Protein AF-A0A5C8EMT1-F1 (afdb_monomer_lite)

pLDDT: mean 83.03, std 15.93, range [42.28, 98.38]

Structure (mmCIF, N/CA/C/O backbone):
data_AF-A0A5C8EMT1-F1
#
_entry.id   AF-A0A5C8EMT1-F1
#
loop_
_atom_site.group_PDB
_atom_site.id
_atom_site.type_symbol
_atom_site.label_atom_id
_atom_site.label_alt_id
_atom_site.label_comp_id
_atom_site.label_asym_id
_atom_site.label_entity_id
_atom_site.label_seq_id
_atom_site.pdbx_PDB_ins_code
_atom_site.Cartn_x
_atom_site.Cartn_y
_atom_site.Cartn_z
_atom_site.occupancy
_atom_site.B_iso_or_equiv
_atom_site.auth_seq_id
_atom_site.auth_comp_id
_atom_site.auth_asym_id
_atom_site.auth_atom_id
_atom_site.pdbx_PDB_model_num
ATOM 1 N N . MET A 1 1 ? 18.566 12.762 -5.382 1.00 59.53 1 MET A N 1
ATOM 2 C CA . MET A 1 1 ? 17.759 11.829 -6.190 1.00 59.53 1 MET A CA 1
ATOM 3 C C . MET A 1 1 ? 16.472 11.564 -5.424 1.00 59.53 1 MET A C 1
ATOM 5 O O . MET A 1 1 ? 16.565 11.111 -4.286 1.00 59.53 1 MET A O 1
ATOM 9 N N . SER A 1 2 ? 15.314 11.968 -5.960 1.00 76.31 2 SER A N 1
ATOM 10 C CA . SER A 1 2 ? 14.025 11.781 -5.271 1.00 76.31 2 SER A CA 1
ATOM 11 C C . SER A 1 2 ? 13.691 10.289 -5.123 1.00 76.31 2 SER A C 1
ATOM 13 O O . SER A 1 2 ? 14.209 9.468 -5.880 1.00 76.31 2 SER A O 1
ATOM 15 N N . GLU A 1 3 ? 12.846 9.926 -4.154 1.00 82.25 3 GLU A N 1
ATOM 16 C CA . GLU A 1 3 ? 12.466 8.516 -3.938 1.00 82.25 3 GLU A CA 1
ATOM 17 C C . GLU A 1 3 ? 11.775 7.903 -5.165 1.00 82.25 3 GLU A C 1
ATOM 19 O O . GLU A 1 3 ? 11.929 6.716 -5.432 1.00 82.25 3 GLU A O 1
ATOM 24 N N . LEU A 1 4 ? 11.115 8.730 -5.984 1.00 81.38 4 LEU A N 1
ATOM 25 C CA . LEU A 1 4 ? 10.558 8.305 -7.265 1.00 81.38 4 LEU A CA 1
ATOM 26 C C . LEU A 1 4 ? 11.643 7.767 -8.217 1.00 81.38 4 LEU A C 1
ATOM 28 O O . LEU A 1 4 ? 11.450 6.713 -8.814 1.00 81.38 4 LEU A O 1
ATOM 32 N N . TYR A 1 5 ? 12.797 8.440 -8.334 1.00 81.06 5 TYR A N 1
ATOM 33 C CA . TYR A 1 5 ? 13.911 7.950 -9.166 1.00 81.06 5 TYR A CA 1
ATOM 34 C C . TYR A 1 5 ? 14.445 6.625 -8.667 1.00 81.06 5 TYR A C 1
ATOM 36 O O . TYR A 1 5 ? 14.597 5.704 -9.461 1.00 81.06 5 TYR A O 1
ATOM 44 N N . LYS A 1 6 ? 14.717 6.537 -7.362 1.00 87.25 6 LYS A N 1
ATOM 45 C CA . LYS A 1 6 ? 15.284 5.323 -6.772 1.00 87.25 6 LYS A CA 1
ATOM 46 C C . LYS A 1 6 ? 14.340 4.141 -6.959 1.00 87.25 6 LYS A C 1
ATOM 48 O O . LYS A 1 6 ? 14.772 3.075 -7.387 1.00 87.25 6 LYS A O 1
ATOM 53 N N . GLY A 1 7 ? 13.045 4.358 -6.717 1.00 89.31 7 GLY A N 1
ATOM 54 C CA . GLY A 1 7 ? 12.022 3.341 -6.911 1.00 89.31 7 GLY A CA 1
ATOM 55 C C . GLY A 1 7 ? 11.961 2.856 -8.356 1.00 89.31 7 GLY A C 1
ATOM 56 O O . GLY A 1 7 ? 11.979 1.656 -8.611 1.00 89.31 7 GLY A O 1
ATOM 57 N N . VAL A 1 8 ? 11.963 3.772 -9.323 1.00 86.94 8 VAL A N 1
ATOM 58 C CA . VAL A 1 8 ? 11.886 3.400 -10.740 1.00 86.94 8 VAL A CA 1
ATOM 59 C C . VAL A 1 8 ? 13.176 2.755 -11.259 1.00 86.94 8 VAL A C 1
ATOM 61 O O . VAL A 1 8 ? 13.101 1.770 -11.992 1.00 86.94 8 VAL A O 1
ATOM 64 N N . GLU A 1 9 ? 14.348 3.227 -10.839 1.00 89.50 9 GLU A N 1
ATOM 65 C CA . GLU A 1 9 ? 15.635 2.586 -11.148 1.00 89.50 9 GLU A CA 1
ATOM 66 C C . GLU A 1 9 ? 15.676 1.146 -10.612 1.00 89.50 9 GLU A C 1
ATOM 68 O O . GLU A 1 9 ? 16.073 0.212 -11.311 1.00 89.50 9 GLU A O 1
ATOM 73 N N . LYS A 1 10 ? 15.191 0.928 -9.387 1.00 94.19 10 LYS A N 1
ATOM 74 C CA . LYS A 1 10 ? 15.064 -0.413 -8.807 1.00 94.19 10 LYS A CA 1
ATOM 75 C C . LYS A 1 10 ? 14.082 -1.294 -9.578 1.00 94.19 10 LYS A C 1
ATOM 77 O O . LYS A 1 10 ? 14.382 -2.470 -9.776 1.00 94.19 10 LYS A O 1
ATOM 82 N N . LEU A 1 11 ? 12.963 -0.753 -10.077 1.00 91.94 11 LEU A N 1
ATOM 83 C CA . LEU A 1 11 ? 12.058 -1.506 -10.960 1.00 91.94 11 LEU A CA 1
ATOM 84 C C . LEU A 1 11 ? 12.767 -1.967 -12.236 1.00 91.94 11 LEU A C 1
ATOM 86 O O . LEU A 1 11 ? 12.633 -3.131 -12.617 1.00 91.94 11 LEU A O 1
ATOM 90 N N . GLN A 1 12 ? 13.545 -1.087 -12.874 1.00 90.69 12 GLN A N 1
ATOM 91 C CA . GLN A 1 12 ? 14.331 -1.428 -14.067 1.00 90.69 12 GLN A CA 1
ATOM 92 C C . GLN A 1 12 ? 15.358 -2.531 -13.773 1.00 90.69 12 GLN A C 1
ATOM 94 O O . GLN A 1 12 ? 15.552 -3.433 -14.588 1.00 90.69 12 GLN A O 1
ATOM 99 N N . ASN A 1 13 ? 15.943 -2.511 -12.574 1.00 93.81 13 ASN A N 1
ATOM 100 C CA . ASN A 1 13 ? 16.894 -3.514 -12.093 1.00 93.81 13 ASN A CA 1
ATOM 101 C C . ASN A 1 13 ? 16.238 -4.744 -11.435 1.00 93.81 13 ASN A C 1
ATOM 103 O O . ASN A 1 13 ? 16.943 -5.598 -10.905 1.00 93.81 13 ASN A O 1
ATOM 107 N N . LYS A 1 14 ? 14.905 -4.882 -11.503 1.00 94.88 14 LYS A N 1
ATOM 108 C CA . LYS A 1 14 ? 14.130 -6.018 -10.960 1.00 94.88 14 LYS A CA 1
ATOM 109 C C . LYS A 1 14 ? 14.175 -6.166 -9.431 1.00 94.88 14 LYS A C 1
ATOM 111 O O . LYS A 1 14 ? 13.882 -7.236 -8.904 1.00 94.88 14 LYS A O 1
ATOM 116 N N . HIS A 1 15 ? 14.502 -5.101 -8.704 1.00 96.12 15 HIS A N 1
ATOM 117 C CA . HIS A 1 15 ? 14.443 -5.045 -7.240 1.00 96.12 15 HIS A CA 1
ATOM 118 C C . HIS A 1 15 ? 13.053 -4.550 -6.798 1.00 96.12 15 HIS A C 1
ATOM 120 O O . HIS A 1 15 ? 12.888 -3.414 -6.356 1.00 96.12 15 HIS A O 1
ATOM 126 N N . TYR A 1 16 ? 12.021 -5.378 -6.995 1.00 95.06 16 TYR A N 1
ATOM 127 C CA . TYR A 1 16 ? 10.617 -4.942 -6.938 1.00 95.06 16 TYR A CA 1
ATOM 128 C C . TYR A 1 16 ? 10.132 -4.500 -5.552 1.00 95.06 16 TYR A C 1
ATOM 130 O O . TYR A 1 16 ? 9.442 -3.492 -5.444 1.00 95.06 16 TYR A O 1
ATOM 138 N N . GLU A 1 17 ? 10.495 -5.214 -4.492 1.00 94.81 17 GLU A N 1
ATOM 139 C CA . GLU A 1 17 ? 10.061 -4.891 -3.122 1.00 94.81 17 GLU A CA 1
ATOM 140 C C . GLU A 1 17 ? 10.708 -3.592 -2.628 1.00 94.81 17 GLU A C 1
ATOM 142 O O . GLU A 1 17 ? 10.055 -2.692 -2.101 1.00 94.81 17 GLU A O 1
ATOM 147 N N . GLU A 1 18 ? 12.011 -3.448 -2.874 1.00 96.12 18 GLU A N 1
ATOM 148 C CA . GLU A 1 18 ? 12.743 -2.223 -2.565 1.00 96.12 18 GLU A CA 1
ATOM 149 C C . GLU A 1 18 ? 12.228 -1.038 -3.384 1.00 96.12 18 GLU A C 1
ATOM 151 O O . GLU A 1 18 ? 12.212 0.090 -2.891 1.00 96.12 18 GLU A O 1
ATOM 156 N N . ALA A 1 19 ? 11.807 -1.287 -4.627 1.00 95.00 19 ALA A N 1
ATOM 157 C CA . ALA A 1 19 ? 11.161 -0.281 -5.446 1.00 95.00 19 ALA A CA 1
ATOM 158 C C . ALA A 1 19 ? 9.810 0.144 -4.864 1.00 95.00 19 ALA A C 1
ATOM 160 O O . ALA A 1 19 ? 9.562 1.340 -4.735 1.00 95.00 19 ALA A O 1
ATOM 161 N N . ALA A 1 20 ? 8.953 -0.810 -4.485 1.00 94.56 20 ALA A N 1
ATOM 162 C CA . ALA A 1 20 ? 7.663 -0.522 -3.864 1.00 94.56 20 ALA A CA 1
ATOM 163 C C . ALA A 1 20 ? 7.827 0.321 -2.595 1.00 94.56 20 ALA A C 1
ATOM 165 O O . ALA A 1 20 ? 7.097 1.294 -2.403 1.00 94.56 20 ALA A O 1
ATOM 166 N N . LYS A 1 21 ? 8.841 0.016 -1.776 1.00 94.81 21 LYS A N 1
ATOM 167 C CA . LYS A 1 21 ? 9.181 0.809 -0.593 1.00 94.81 21 LYS A CA 1
ATOM 168 C C . LYS A 1 21 ? 9.518 2.261 -0.942 1.00 94.81 21 LYS A C 1
ATOM 170 O O . LYS A 1 21 ? 8.918 3.168 -0.369 1.00 94.81 21 LYS A O 1
ATOM 175 N N . ASP A 1 22 ? 10.439 2.490 -1.875 1.00 92.06 22 ASP A N 1
ATOM 176 C CA . ASP A 1 22 ? 10.839 3.850 -2.263 1.00 92.06 22 ASP A CA 1
ATOM 177 C C . ASP A 1 22 ? 9.661 4.624 -2.887 1.00 92.06 22 ASP A C 1
ATOM 179 O O . ASP A 1 22 ? 9.435 5.799 -2.591 1.00 92.06 22 ASP A O 1
ATOM 183 N N . LEU A 1 23 ? 8.849 3.952 -3.707 1.00 89.12 23 LEU A N 1
ATOM 184 C CA . LEU A 1 23 ? 7.643 4.530 -4.301 1.00 89.12 23 LEU A CA 1
ATOM 185 C C . LEU A 1 23 ? 6.587 4.873 -3.243 1.00 89.12 23 LEU A C 1
ATOM 187 O O . LEU A 1 23 ? 5.954 5.925 -3.320 1.00 89.12 23 LEU A O 1
ATOM 191 N N . TYR A 1 24 ? 6.423 4.044 -2.216 1.00 91.81 24 TYR A N 1
ATOM 192 C CA . TYR A 1 24 ? 5.550 4.357 -1.089 1.00 91.81 24 TYR A CA 1
ATOM 193 C C . TYR A 1 24 ? 6.075 5.550 -0.278 1.00 91.81 24 TYR A C 1
ATOM 195 O O . TYR A 1 24 ? 5.310 6.449 0.075 1.00 91.81 24 TYR A O 1
ATOM 203 N N . GLU A 1 25 ? 7.386 5.626 -0.032 1.00 90.69 25 GLU A N 1
ATOM 204 C CA . GLU A 1 25 ? 7.992 6.794 0.615 1.00 90.69 25 GLU A CA 1
ATOM 205 C C . GLU A 1 25 ? 7.772 8.083 -0.184 1.00 90.69 25 GLU A C 1
ATOM 207 O O . GLU A 1 25 ? 7.568 9.149 0.408 1.00 90.69 25 GLU A O 1
ATOM 212 N N . PHE A 1 26 ? 7.779 7.996 -1.516 1.00 85.81 26 PHE A N 1
ATOM 213 C CA . PHE A 1 26 ? 7.403 9.110 -2.377 1.00 85.81 26 PHE A CA 1
ATOM 214 C C . PHE A 1 26 ? 5.949 9.547 -2.127 1.00 85.81 26 PHE A C 1
ATOM 216 O O . PHE A 1 26 ? 5.724 10.728 -1.869 1.00 85.81 26 PHE A O 1
ATOM 223 N N . ILE A 1 27 ? 4.985 8.614 -2.094 1.00 84.62 27 ILE A N 1
ATOM 224 C CA . ILE A 1 27 ? 3.562 8.906 -1.800 1.00 84.62 27 ILE A CA 1
ATOM 225 C C . ILE A 1 27 ? 3.401 9.638 -0.456 1.00 84.62 27 ILE A C 1
ATOM 227 O O . ILE A 1 27 ? 2.611 10.580 -0.336 1.00 84.62 27 ILE A O 1
ATOM 231 N N . LEU A 1 28 ? 4.154 9.230 0.570 1.00 86.25 28 LEU A N 1
ATOM 232 C CA . LEU A 1 28 ? 4.100 9.855 1.894 1.00 86.25 28 LEU A CA 1
ATOM 233 C C . LEU A 1 28 ? 4.579 11.309 1.875 1.00 86.25 28 LEU A C 1
ATOM 235 O O . LEU A 1 28 ? 3.893 12.195 2.402 1.00 86.25 28 LEU A O 1
ATOM 239 N N . LYS A 1 29 ? 5.754 11.539 1.279 1.00 81.56 29 LYS A N 1
ATOM 240 C CA . LYS A 1 29 ? 6.447 12.836 1.268 1.00 81.56 29 LYS A CA 1
ATOM 241 C C . LYS A 1 29 ? 5.794 13.832 0.310 1.00 81.56 29 LYS A C 1
ATOM 243 O O . LYS A 1 29 ? 5.870 15.038 0.549 1.00 81.56 29 LYS A O 1
ATOM 248 N N . ASP A 1 30 ? 5.157 13.349 -0.751 1.00 67.12 30 ASP A N 1
ATOM 249 C CA . ASP A 1 30 ? 4.595 14.219 -1.770 1.00 67.12 30 ASP A CA 1
ATOM 250 C C . ASP A 1 30 ? 3.306 14.914 -1.285 1.00 67.12 30 ASP A C 1
ATOM 252 O O . ASP A 1 30 ? 2.417 14.312 -0.665 1.00 67.12 30 ASP A O 1
ATOM 256 N N . LYS A 1 31 ? 3.225 16.224 -1.551 1.00 56.38 31 LYS A N 1
ATOM 257 C CA . LYS A 1 31 ? 2.013 17.039 -1.365 1.00 56.38 31 LYS A CA 1
ATOM 258 C C . LYS A 1 31 ? 1.052 16.896 -2.552 1.00 56.38 31 LYS A C 1
ATOM 260 O O . LYS A 1 31 ? -0.067 17.387 -2.442 1.00 56.38 31 LYS A O 1
ATOM 265 N N . LEU A 1 32 ? 1.487 16.263 -3.652 1.00 53.94 32 LEU A N 1
ATOM 266 C CA . LEU A 1 32 ? 0.724 15.962 -4.873 1.00 53.94 32 LEU A CA 1
ATOM 267 C C . LEU A 1 32 ? -0.198 17.113 -5.318 1.00 53.94 32 LEU A C 1
ATOM 269 O O . LEU A 1 32 ? -1.351 16.917 -5.695 1.00 53.94 32 LEU A O 1
ATOM 273 N N . THR A 1 33 ? 0.335 18.339 -5.337 1.00 46.16 33 THR A N 1
ATOM 274 C CA . THR A 1 33 ? -0.209 19.410 -6.194 1.00 46.16 33 THR A CA 1
ATOM 275 C C . THR A 1 33 ? 0.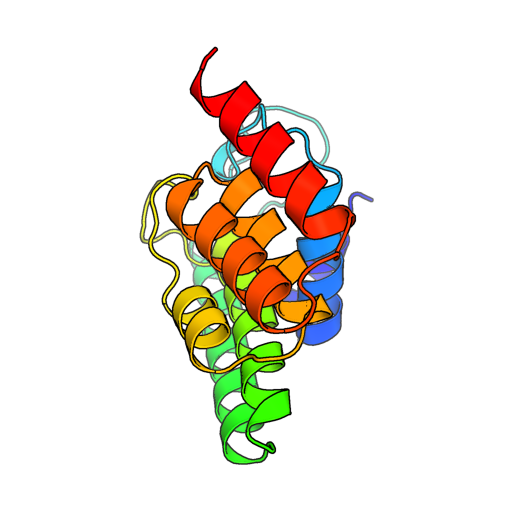130 19.167 -7.670 1.00 46.16 33 THR A C 1
ATOM 277 O O . THR A 1 33 ? -0.350 19.885 -8.546 1.00 46.16 33 THR A O 1
ATOM 280 N N . THR A 1 34 ? 0.965 18.164 -7.952 1.00 45.41 34 THR A N 1
ATOM 281 C CA . THR A 1 34 ? 1.459 17.788 -9.275 1.00 45.41 34 THR A CA 1
ATOM 282 C C . THR A 1 34 ? 0.852 16.442 -9.651 1.00 45.41 34 THR A C 1
ATOM 284 O O . THR A 1 34 ? 0.923 15.482 -8.889 1.00 45.41 34 THR A O 1
ATOM 287 N N . ASN A 1 35 ? 0.204 16.377 -10.812 1.00 55.28 35 ASN A N 1
ATOM 288 C CA . ASN A 1 35 ? -0.343 15.138 -11.348 1.00 55.28 35 ASN A CA 1
ATOM 289 C C . ASN A 1 35 ? 0.802 14.106 -11.468 1.00 55.28 35 ASN A C 1
ATOM 291 O O . ASN A 1 35 ? 1.891 14.470 -11.906 1.00 55.28 35 ASN A O 1
ATOM 295 N N . ILE A 1 36 ? 0.598 12.835 -11.105 1.00 54.75 36 ILE A N 1
ATOM 296 C CA . ILE A 1 36 ? 1.604 11.772 -11.334 1.00 54.75 36 ILE A CA 1
ATOM 297 C C . ILE A 1 36 ? 1.989 11.724 -12.820 1.00 54.75 36 ILE A C 1
ATOM 299 O O . ILE A 1 36 ? 3.151 11.512 -13.157 1.00 54.75 36 ILE A O 1
ATOM 303 N N . ASP A 1 37 ? 1.046 12.052 -13.708 1.00 54.03 37 ASP A N 1
ATOM 304 C CA . ASP A 1 37 ? 1.324 12.273 -15.123 1.00 54.03 37 ASP A CA 1
ATOM 305 C C . ASP A 1 37 ? 2.302 13.421 -15.377 1.00 54.03 37 ASP A C 1
ATOM 307 O O . ASP A 1 37 ? 3.083 13.334 -16.309 1.00 54.03 37 ASP A O 1
ATOM 311 N N . ASP A 1 38 ? 2.288 14.500 -14.601 1.00 56.03 38 ASP A N 1
ATOM 312 C CA . ASP A 1 38 ? 3.242 15.601 -14.759 1.00 56.03 38 ASP A CA 1
ATOM 313 C C . ASP A 1 38 ? 4.639 15.205 -14.255 1.00 56.03 38 ASP A C 1
ATOM 315 O O . ASP A 1 38 ? 5.628 15.591 -14.884 1.00 56.03 38 ASP A O 1
ATOM 319 N N . ALA A 1 39 ? 4.716 14.393 -13.190 1.00 55.06 39 ALA A N 1
ATOM 320 C CA . ALA A 1 39 ? 5.964 13.828 -12.666 1.00 55.06 39 ALA A CA 1
ATOM 321 C C . ALA A 1 39 ? 6.586 12.788 -13.620 1.00 55.06 39 ALA A C 1
ATOM 323 O O . ALA A 1 39 ? 7.807 12.723 -13.755 1.00 55.06 39 ALA A O 1
ATOM 324 N N . ILE A 1 40 ? 5.753 12.008 -14.319 1.00 54.53 40 ILE A N 1
ATOM 325 C CA . ILE A 1 40 ? 6.193 10.960 -15.252 1.00 54.53 40 ILE A CA 1
ATOM 326 C C . ILE A 1 40 ? 6.351 11.485 -16.694 1.00 54.53 40 ILE A C 1
ATOM 328 O O . ILE A 1 40 ? 7.323 11.153 -17.363 1.00 54.53 40 ILE A O 1
ATOM 332 N N . LYS A 1 41 ? 5.435 12.328 -17.196 1.00 53.47 41 LYS A N 1
ATOM 333 C CA . LYS A 1 41 ? 5.441 12.885 -18.574 1.00 53.47 41 LYS A CA 1
ATOM 334 C C . LYS A 1 41 ? 6.219 14.201 -18.693 1.00 53.47 41 LYS A C 1
ATOM 336 O O . LYS A 1 41 ? 6.312 14.755 -19.787 1.00 53.47 41 LYS A O 1
ATOM 341 N N . GLY A 1 42 ? 6.767 14.720 -17.593 1.00 51.59 42 GLY A N 1
ATOM 342 C CA . GLY A 1 42 ? 7.729 15.823 -17.604 1.00 51.59 42 GLY A CA 1
ATOM 343 C C . GLY A 1 42 ? 7.151 17.198 -17.953 1.00 51.59 42 GLY A C 1
ATOM 344 O O . GLY A 1 42 ? 7.835 17.991 -18.603 1.00 51.59 42 GLY A O 1
ATOM 345 N N . ARG A 1 43 ? 5.909 17.512 -17.552 1.00 51.22 43 ARG A N 1
ATOM 346 C CA . ARG A 1 43 ? 5.298 18.821 -17.872 1.00 51.22 43 ARG A CA 1
ATOM 347 C C . ARG A 1 43 ? 5.745 19.964 -16.955 1.00 51.22 43 ARG A C 1
ATOM 349 O O . ARG A 1 43 ? 5.667 21.111 -17.390 1.00 51.22 43 ARG A O 1
ATOM 356 N N . LYS A 1 44 ? 6.241 19.699 -15.738 1.00 45.84 44 LYS A N 1
ATOM 357 C CA . LYS A 1 44 ? 6.774 20.731 -14.826 1.00 45.84 44 LYS A CA 1
ATOM 358 C C . LYS A 1 44 ? 7.915 20.189 -13.943 1.00 45.84 44 LYS A C 1
ATOM 360 O O . LYS A 1 44 ? 7.671 19.421 -13.028 1.00 45.84 44 LYS A O 1
ATOM 365 N N . GLU A 1 45 ? 9.129 20.685 -14.198 1.00 46.00 45 GLU A N 1
ATOM 366 C CA . GLU A 1 45 ? 10.325 20.676 -13.321 1.00 46.00 45 GLU A CA 1
ATOM 367 C C . GLU A 1 45 ? 11.278 19.455 -13.304 1.00 46.00 45 GLU A C 1
ATOM 369 O O . GLU A 1 45 ? 11.196 18.553 -14.128 1.00 46.00 45 GLU A O 1
ATOM 374 N N . LYS A 1 46 ? 12.355 19.601 -12.515 1.00 42.28 46 LYS A N 1
ATOM 375 C CA . LYS A 1 46 ? 13.773 19.589 -12.938 1.00 42.28 46 LYS A CA 1
ATOM 376 C C . LYS A 1 46 ? 14.530 18.275 -12.700 1.00 42.28 46 LYS A C 1
ATOM 378 O O . LYS A 1 46 ? 15.686 18.185 -13.097 1.00 42.28 46 LYS A O 1
ATOM 383 N N . ASP A 1 47 ? 13.870 17.272 -12.145 1.00 48.09 47 ASP A N 1
ATOM 384 C CA . ASP A 1 47 ? 14.346 15.894 -12.114 1.00 48.09 47 ASP A CA 1
ATOM 385 C C . ASP A 1 47 ? 13.370 15.101 -12.999 1.00 48.09 47 ASP A C 1
ATOM 387 O O . ASP A 1 47 ? 12.164 15.157 -12.759 1.00 48.09 47 ASP A O 1
ATOM 391 N N . LYS A 1 48 ? 13.852 14.446 -14.073 1.00 57.25 48 LYS A N 1
ATOM 392 C CA . LYS A 1 48 ? 13.013 13.799 -15.113 1.00 57.25 48 LYS A CA 1
ATOM 393 C C . LYS A 1 48 ? 13.254 12.295 -15.226 1.00 57.25 48 LYS A C 1
ATOM 395 O O . LYS A 1 48 ? 14.379 11.872 -15.468 1.00 57.25 48 LYS A O 1
ATOM 400 N N . LEU A 1 49 ? 12.199 11.486 -15.094 1.00 55.38 49 LEU A N 1
ATOM 401 C CA . LEU A 1 49 ? 12.202 10.098 -15.563 1.00 55.38 49 LEU A CA 1
ATOM 402 C C . LEU A 1 49 ? 11.780 10.138 -17.030 1.00 55.38 49 LEU A C 1
ATOM 404 O O . LEU A 1 49 ? 10.635 10.441 -17.337 1.00 55.38 49 LEU A O 1
ATOM 408 N N . HIS A 1 50 ? 12.708 9.894 -17.950 1.00 64.19 50 HIS A N 1
ATOM 409 C CA . HIS A 1 50 ? 12.421 9.864 -19.386 1.00 64.19 50 HIS A CA 1
ATOM 410 C C . HIS A 1 50 ? 11.858 8.500 -19.814 1.00 64.19 50 HIS A C 1
ATOM 412 O O . HIS A 1 50 ? 12.384 7.887 -20.736 1.00 64.19 50 HIS A O 1
ATOM 418 N N . LEU A 1 51 ? 10.816 8.011 -19.133 1.00 70.88 51 LEU A N 1
ATOM 419 C CA . LEU A 1 51 ? 10.181 6.742 -19.486 1.00 70.88 51 LEU A CA 1
ATOM 420 C C . LEU A 1 51 ? 9.045 6.949 -20.485 1.00 70.88 51 LEU A C 1
ATOM 422 O O . LEU A 1 51 ? 8.134 7.751 -20.281 1.00 70.88 51 LEU A O 1
ATOM 426 N N . SER A 1 52 ? 9.083 6.180 -21.562 1.00 76.75 52 SER A N 1
ATOM 427 C CA . SER A 1 52 ? 7.976 6.011 -22.491 1.00 76.75 52 SER A CA 1
ATOM 428 C C . SER A 1 52 ? 6.838 5.209 -21.853 1.00 76.75 52 SER A C 1
ATOM 430 O O . SER A 1 52 ? 7.035 4.387 -20.957 1.00 76.75 52 SER A O 1
ATOM 432 N N . ASN A 1 53 ? 5.621 5.381 -22.379 1.00 74.56 53 ASN A N 1
ATOM 433 C CA . ASN A 1 53 ? 4.470 4.573 -21.962 1.00 74.56 53 ASN A CA 1
ATOM 434 C C . ASN A 1 53 ? 4.729 3.064 -22.116 1.00 74.56 53 ASN A C 1
ATOM 436 O O . ASN A 1 53 ? 4.220 2.273 -21.328 1.00 74.56 53 ASN A O 1
ATOM 440 N N . ASN A 1 54 ? 5.521 2.664 -23.115 1.00 80.62 54 ASN A N 1
ATOM 441 C CA . ASN A 1 54 ? 5.872 1.263 -23.334 1.00 80.62 54 ASN A CA 1
ATOM 442 C C . ASN A 1 54 ? 6.769 0.727 -22.216 1.00 80.62 54 ASN A C 1
ATOM 444 O O . ASN A 1 54 ? 6.503 -0.364 -21.720 1.00 80.62 54 ASN A O 1
ATOM 448 N N . GLU A 1 55 ? 7.766 1.501 -21.780 1.00 84.31 55 GLU A N 1
ATOM 449 C CA . GLU A 1 55 ? 8.628 1.121 -20.655 1.00 84.31 55 GLU A CA 1
ATOM 450 C C . GLU A 1 55 ? 7.817 0.983 -19.365 1.00 84.31 55 GLU A C 1
ATOM 452 O O . GLU A 1 55 ? 7.980 0.007 -18.643 1.00 84.31 55 GLU A O 1
ATOM 457 N N . LEU A 1 56 ? 6.874 1.891 -19.102 1.00 80.69 56 LEU A N 1
ATOM 458 C CA . LEU A 1 56 ? 5.993 1.791 -17.932 1.00 80.69 56 LEU A CA 1
ATOM 459 C C . LEU A 1 56 ? 5.109 0.539 -17.975 1.00 80.69 56 LEU A C 1
ATOM 461 O O . LEU A 1 56 ? 4.998 -0.172 -16.978 1.00 80.69 56 LEU A O 1
ATOM 465 N N . ILE A 1 57 ? 4.529 0.228 -19.139 1.00 83.00 57 ILE A N 1
ATOM 466 C CA . ILE A 1 57 ? 3.741 -0.996 -19.343 1.00 83.00 57 ILE A CA 1
ATOM 467 C C . ILE A 1 57 ? 4.607 -2.245 -19.137 1.00 83.00 57 ILE A C 1
ATOM 469 O O . ILE A 1 57 ? 4.132 -3.241 -18.590 1.00 83.00 57 ILE A O 1
ATOM 473 N N . GLU A 1 58 ? 5.858 -2.224 -19.589 1.00 89.44 58 GLU A N 1
ATOM 474 C CA . GLU A 1 58 ? 6.783 -3.342 -19.428 1.00 89.44 58 GLU A CA 1
ATOM 475 C C . GLU A 1 58 ? 7.196 -3.537 -17.966 1.00 89.44 58 GLU A C 1
ATOM 477 O O . GLU A 1 58 ? 7.129 -4.660 -17.463 1.00 89.44 58 GLU A O 1
ATOM 482 N N . LEU A 1 59 ? 7.526 -2.455 -17.255 1.00 90.44 59 LEU A N 1
ATOM 483 C CA . LEU A 1 59 ? 7.786 -2.491 -15.815 1.00 90.44 59 LEU A CA 1
ATOM 484 C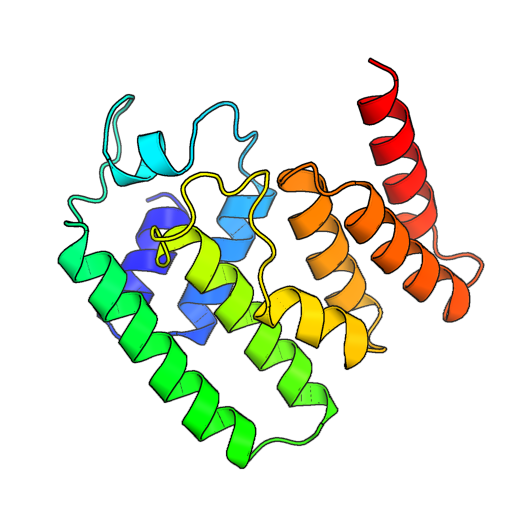 C . LEU A 1 59 ? 6.582 -3.059 -15.058 1.00 90.44 59 LEU A C 1
ATOM 486 O O . LEU A 1 59 ? 6.751 -3.979 -14.262 1.00 90.44 59 LEU A O 1
ATOM 490 N N . TYR A 1 60 ? 5.369 -2.595 -15.377 1.00 89.56 60 TYR A N 1
ATOM 491 C CA . TYR A 1 60 ? 4.137 -3.097 -14.772 1.00 89.56 60 TYR A CA 1
ATOM 492 C C . TYR A 1 60 ? 3.957 -4.607 -14.983 1.00 89.56 60 TYR A C 1
ATOM 494 O O . TYR A 1 60 ? 3.752 -5.351 -14.025 1.00 89.56 60 TYR A O 1
ATOM 502 N N . LYS A 1 61 ? 4.090 -5.086 -16.228 1.00 91.56 61 LYS A N 1
ATOM 503 C CA . LYS A 1 61 ? 3.974 -6.517 -16.564 1.00 91.56 61 LYS A CA 1
ATOM 504 C C . LYS A 1 61 ? 5.004 -7.370 -15.830 1.00 91.56 61 LYS A C 1
ATOM 506 O O . LYS A 1 61 ? 4.672 -8.449 -15.342 1.00 91.56 61 LYS A O 1
ATOM 511 N N . ASN A 1 62 ? 6.245 -6.895 -15.754 1.00 93.88 62 ASN A N 1
ATOM 512 C CA . ASN A 1 62 ? 7.317 -7.609 -15.072 1.00 93.88 62 ASN A CA 1
ATOM 513 C C . ASN A 1 62 ? 7.069 -7.681 -13.560 1.00 93.88 62 ASN A C 1
ATOM 515 O O . ASN A 1 62 ? 7.284 -8.736 -12.965 1.00 93.88 62 ASN A O 1
ATOM 519 N N . SER A 1 63 ? 6.564 -6.601 -12.954 1.00 93.12 63 SER A N 1
ATOM 520 C CA . SER A 1 63 ? 6.161 -6.597 -11.547 1.00 93.12 63 SER A CA 1
ATOM 521 C C . SER A 1 63 ? 5.018 -7.572 -11.276 1.00 93.12 63 SER A C 1
ATOM 523 O O . SER A 1 63 ? 5.138 -8.362 -10.346 1.00 93.12 63 SER A O 1
ATOM 525 N N . ILE A 1 64 ? 3.964 -7.593 -12.105 1.00 92.31 64 ILE A N 1
ATOM 526 C CA . ILE A 1 64 ? 2.871 -8.576 -11.970 1.00 92.31 64 ILE A CA 1
ATOM 527 C C . ILE A 1 64 ? 3.434 -9.994 -11.966 1.00 92.31 64 ILE A C 1
ATOM 529 O O . ILE A 1 64 ? 3.181 -10.744 -11.032 1.00 92.31 64 ILE A O 1
ATOM 533 N N . LYS A 1 65 ? 4.251 -10.338 -12.969 1.00 93.69 65 LYS A N 1
ATOM 534 C CA . LYS A 1 65 ? 4.826 -11.681 -13.084 1.00 93.69 65 LYS A CA 1
ATOM 535 C C . LYS A 1 65 ? 5.595 -12.084 -11.822 1.00 93.69 65 LYS A C 1
ATOM 537 O O . LYS A 1 65 ? 5.403 -13.182 -11.316 1.00 93.69 65 LYS A O 1
ATOM 542 N N . TYR A 1 66 ? 6.448 -11.194 -11.316 1.00 93.88 66 TYR A N 1
ATOM 543 C CA . TYR A 1 66 ? 7.216 -11.448 -10.099 1.00 93.88 66 TYR A CA 1
ATOM 544 C C . TYR A 1 66 ? 6.315 -11.695 -8.881 1.00 93.88 66 TYR A C 1
ATOM 546 O O . TYR A 1 66 ? 6.522 -12.664 -8.150 1.00 93.88 66 TYR A O 1
ATOM 554 N N . PHE A 1 67 ? 5.313 -10.838 -8.661 1.00 93.06 67 PHE A N 1
ATOM 555 C CA . PHE A 1 67 ? 4.430 -10.967 -7.504 1.00 93.06 67 PHE A CA 1
ATOM 556 C C . PHE A 1 67 ? 3.468 -12.151 -7.628 1.00 93.06 67 PHE A C 1
ATOM 558 O O . PHE A 1 67 ? 3.215 -12.793 -6.616 1.00 93.06 67 PHE A O 1
ATOM 565 N N . ASP A 1 68 ? 2.997 -12.502 -8.826 1.00 91.00 68 ASP A N 1
ATOM 566 C CA . ASP A 1 68 ? 2.183 -13.703 -9.050 1.00 91.00 68 ASP A CA 1
ATOM 567 C C . ASP A 1 68 ? 2.970 -14.980 -8.711 1.00 91.00 68 ASP A C 1
ATOM 569 O O . ASP A 1 68 ? 2.488 -15.827 -7.954 1.00 91.00 68 ASP A O 1
ATOM 573 N N . ASP A 1 69 ? 4.213 -15.093 -9.197 1.00 88.25 69 ASP A N 1
ATOM 574 C CA . ASP A 1 69 ? 5.102 -16.216 -8.873 1.00 88.25 69 ASP A CA 1
ATOM 575 C C . ASP A 1 69 ? 5.367 -16.296 -7.359 1.00 88.25 69 ASP A C 1
ATOM 577 O O . ASP A 1 69 ? 5.388 -17.383 -6.772 1.00 88.25 69 ASP A O 1
ATOM 581 N N . LYS A 1 70 ? 5.528 -15.140 -6.702 1.00 86.06 70 LYS A N 1
ATOM 582 C CA . LYS A 1 70 ? 5.742 -15.054 -5.255 1.00 86.06 70 LYS A CA 1
ATOM 583 C C . LYS A 1 70 ? 4.493 -15.471 -4.473 1.00 86.06 70 LYS A C 1
ATOM 585 O O . LYS A 1 70 ? 4.591 -16.329 -3.601 1.00 86.06 70 LYS A O 1
ATOM 590 N N . ILE A 1 71 ? 3.327 -14.907 -4.791 1.00 88.00 71 ILE A N 1
ATOM 591 C CA . ILE A 1 71 ? 2.050 -15.130 -4.089 1.00 88.00 71 ILE A CA 1
ATOM 592 C C . ILE A 1 71 ? 1.672 -16.612 -4.064 1.00 88.00 71 ILE A C 1
ATOM 594 O O . ILE A 1 71 ? 1.213 -17.096 -3.032 1.00 88.00 71 ILE A O 1
ATOM 598 N N . ASN A 1 72 ? 1.943 -17.354 -5.141 1.00 81.50 72 ASN A N 1
ATOM 599 C CA . ASN A 1 72 ? 1.697 -18.799 -5.202 1.00 81.50 72 ASN A CA 1
ATOM 600 C C . ASN A 1 72 ? 2.480 -19.616 -4.153 1.00 81.50 72 ASN A C 1
ATOM 602 O O . ASN A 1 72 ? 2.144 -20.773 -3.911 1.00 81.50 72 ASN A O 1
ATOM 606 N N . ASN A 1 73 ? 3.506 -19.030 -3.529 1.00 79.12 73 ASN A N 1
ATOM 607 C CA . ASN A 1 73 ? 4.402 -19.684 -2.576 1.00 79.12 73 ASN A CA 1
ATOM 608 C C . ASN A 1 73 ? 4.369 -19.057 -1.163 1.00 79.12 73 ASN A C 1
ATOM 610 O O . ASN A 1 73 ? 5.187 -19.425 -0.319 1.00 79.12 73 ASN A O 1
ATOM 614 N N . LEU A 1 74 ? 3.464 -18.107 -0.890 1.00 80.12 74 LEU A N 1
ATOM 615 C CA . LEU A 1 74 ? 3.401 -17.367 0.379 1.00 80.12 74 LEU A CA 1
ATOM 616 C C . LEU A 1 74 ? 2.284 -17.854 1.316 1.00 80.12 74 LEU A C 1
ATOM 618 O O . LEU A 1 74 ? 1.261 -18.384 0.886 1.00 80.12 74 LEU A O 1
ATOM 622 N N . SER A 1 75 ? 2.458 -17.609 2.620 1.00 75.00 75 SER A N 1
ATOM 623 C CA . SER A 1 75 ? 1.359 -17.673 3.591 1.00 75.00 75 SER A CA 1
ATOM 624 C C . SER A 1 75 ? 0.359 -16.534 3.352 1.00 75.00 75 SER A C 1
ATOM 626 O O . SER A 1 75 ? 0.729 -15.470 2.858 1.00 75.00 75 SER A O 1
ATOM 628 N N . VAL A 1 76 ? -0.906 -16.741 3.736 1.00 70.38 76 VAL A N 1
ATOM 629 C CA . VAL A 1 76 ? -2.015 -15.794 3.485 1.00 70.38 76 VAL A CA 1
ATOM 630 C C . VAL A 1 76 ? -1.708 -14.373 3.976 1.00 70.38 76 VAL A C 1
ATOM 632 O O . VAL A 1 76 ? -2.039 -13.412 3.285 1.00 70.38 76 VAL A O 1
ATOM 635 N N . ASP A 1 77 ? -1.023 -14.229 5.111 1.00 67.94 77 ASP A N 1
ATOM 636 C CA . ASP A 1 77 ? -0.685 -12.916 5.675 1.00 67.94 77 ASP A CA 1
ATOM 637 C C . ASP A 1 77 ? 0.331 -12.148 4.809 1.00 67.94 77 ASP A C 1
ATOM 639 O O . ASP A 1 77 ? 0.197 -10.943 4.603 1.00 67.94 77 ASP A O 1
ATOM 643 N N . LEU A 1 78 ? 1.296 -12.850 4.205 1.00 82.81 78 LEU A N 1
ATOM 644 C CA . LEU A 1 78 ? 2.305 -12.252 3.320 1.00 82.81 78 LEU A CA 1
ATOM 645 C C . LEU A 1 78 ? 1.756 -11.950 1.917 1.00 82.81 78 LEU A C 1
ATOM 647 O O . LEU A 1 78 ? 2.310 -11.123 1.189 1.00 82.81 78 LEU A O 1
ATOM 651 N N . VAL A 1 79 ? 0.650 -12.590 1.526 1.00 90.00 79 VAL A N 1
ATOM 652 C CA . VAL A 1 79 ? -0.034 -12.303 0.256 1.00 90.00 79 VAL A CA 1
ATOM 653 C C . VAL A 1 79 ? -0.593 -10.878 0.247 1.00 90.00 79 VAL A C 1
ATOM 655 O O . VAL A 1 79 ? -0.540 -10.205 -0.782 1.00 90.00 79 VAL A O 1
ATOM 658 N N . ALA A 1 80 ? -1.087 -10.384 1.386 1.00 92.31 80 ALA A N 1
ATOM 659 C CA . ALA A 1 80 ? -1.585 -9.015 1.483 1.00 92.31 80 ALA A CA 1
ATOM 660 C C . ALA A 1 80 ? -0.462 -7.979 1.308 1.00 92.31 80 ALA A C 1
ATOM 662 O O . ALA A 1 80 ? -0.666 -6.979 0.622 1.00 92.31 80 ALA A O 1
ATOM 663 N N . GLU A 1 81 ? 0.729 -8.225 1.861 1.00 93.19 81 GLU A N 1
ATOM 664 C CA . GLU A 1 81 ? 1.896 -7.355 1.655 1.00 93.19 81 GLU A CA 1
ATOM 665 C C . GLU A 1 81 ? 2.337 -7.340 0.187 1.00 93.19 81 GLU A C 1
ATOM 667 O O . GLU A 1 81 ? 2.533 -6.274 -0.391 1.00 93.19 81 GLU A O 1
ATOM 672 N N . ALA A 1 82 ? 2.395 -8.510 -0.456 1.00 94.19 82 ALA A N 1
ATOM 673 C CA . ALA A 1 82 ? 2.715 -8.611 -1.878 1.00 94.19 82 ALA A CA 1
ATOM 674 C C . ALA A 1 82 ? 1.714 -7.835 -2.758 1.00 94.19 82 ALA A C 1
ATOM 676 O O . ALA A 1 82 ? 2.110 -7.134 -3.691 1.00 94.19 82 ALA A O 1
ATOM 677 N N . TYR A 1 83 ? 0.414 -7.908 -2.444 1.00 94.75 83 TYR A N 1
ATOM 678 C CA . TYR A 1 83 ? -0.592 -7.097 -3.132 1.00 94.75 83 TYR A CA 1
ATOM 679 C C . TYR A 1 83 ? -0.452 -5.603 -2.853 1.00 94.75 83 TYR A C 1
ATOM 681 O O . TYR A 1 83 ? -0.740 -4.799 -3.740 1.00 94.75 83 TYR A O 1
ATOM 689 N N . PHE A 1 84 ? -0.007 -5.214 -1.660 1.00 95.06 84 PHE A N 1
ATOM 690 C CA . PHE A 1 84 ? 0.248 -3.814 -1.352 1.00 95.06 84 PHE A CA 1
ATOM 691 C C . PHE A 1 84 ? 1.396 -3.265 -2.197 1.00 95.06 84 PHE A C 1
ATOM 693 O O . PHE A 1 84 ? 1.226 -2.232 -2.845 1.00 95.06 84 PHE A O 1
ATOM 700 N N . ASP A 1 85 ? 2.514 -3.985 -2.267 1.00 95.38 85 ASP A N 1
ATOM 701 C CA . ASP A 1 85 ? 3.670 -3.584 -3.068 1.00 95.38 85 ASP A CA 1
ATOM 702 C C . ASP A 1 85 ? 3.315 -3.465 -4.556 1.00 95.38 85 ASP A C 1
ATOM 704 O O . ASP A 1 85 ? 3.612 -2.453 -5.200 1.00 95.38 85 ASP A O 1
ATOM 708 N N . LEU A 1 86 ? 2.600 -4.456 -5.098 1.00 93.56 86 LEU A N 1
ATOM 709 C CA . LEU A 1 86 ? 2.118 -4.418 -6.478 1.00 93.56 86 LEU A CA 1
ATOM 710 C C . LEU A 1 86 ? 1.123 -3.269 -6.706 1.00 93.56 86 LEU A C 1
ATOM 712 O O . LEU A 1 86 ? 1.186 -2.584 -7.730 1.00 93.56 86 LEU A O 1
ATOM 716 N N . GLY A 1 87 ? 0.238 -3.019 -5.740 1.00 92.25 87 GLY A N 1
ATOM 717 C CA . GLY A 1 87 ? -0.683 -1.888 -5.742 1.00 92.25 87 GLY A CA 1
ATOM 718 C C . GLY A 1 87 ? 0.062 -0.558 -5.834 1.00 92.25 87 GLY A C 1
ATOM 719 O O . GLY A 1 87 ? -0.219 0.233 -6.735 1.00 92.25 87 GLY A O 1
ATOM 720 N N . VAL A 1 88 ? 1.077 -0.345 -4.996 1.00 91.50 88 VAL A N 1
ATOM 721 C CA . VAL A 1 88 ? 1.927 0.853 -5.036 1.00 91.50 88 VAL A CA 1
ATOM 722 C C . VAL A 1 88 ? 2.636 0.990 -6.382 1.00 91.50 88 VAL A C 1
ATOM 724 O O . VAL A 1 88 ? 2.553 2.046 -7.002 1.00 91.50 88 VAL A O 1
ATOM 727 N N . ILE A 1 89 ? 3.279 -0.064 -6.889 1.00 91.19 89 ILE A N 1
ATOM 728 C CA . ILE A 1 89 ? 3.975 -0.020 -8.187 1.00 91.19 89 ILE A CA 1
ATOM 729 C C . ILE A 1 89 ? 3.009 0.312 -9.328 1.00 91.19 89 ILE A C 1
ATOM 731 O O . ILE A 1 89 ? 3.329 1.102 -10.223 1.00 91.19 89 ILE A O 1
ATOM 735 N N . SER A 1 90 ? 1.811 -0.273 -9.305 1.00 87.88 90 SER A N 1
ATOM 736 C CA . SER A 1 90 ? 0.816 -0.066 -10.355 1.00 87.88 90 SER A CA 1
ATOM 737 C C . SER A 1 90 ? 0.340 1.385 -10.442 1.00 87.88 90 SER A C 1
ATOM 739 O O . SER A 1 90 ? 0.070 1.848 -11.543 1.00 87.88 90 SER A O 1
ATOM 741 N N . ILE A 1 91 ? 0.340 2.148 -9.342 1.00 83.75 91 ILE A N 1
ATOM 742 C CA . ILE A 1 91 ? 0.001 3.583 -9.363 1.00 83.75 91 ILE A CA 1
ATOM 743 C C . ILE A 1 91 ? 0.921 4.367 -10.312 1.00 83.75 91 ILE A C 1
ATOM 745 O O . ILE A 1 91 ? 0.473 5.295 -10.984 1.00 83.75 91 ILE A O 1
ATOM 749 N N . PHE A 1 92 ? 2.198 3.989 -10.394 1.00 81.75 92 PHE A N 1
ATOM 750 C CA . PHE A 1 92 ? 3.190 4.682 -11.223 1.00 81.75 92 PHE A CA 1
ATOM 751 C C . PHE A 1 92 ? 3.326 4.086 -12.626 1.00 81.75 92 PHE A C 1
ATOM 753 O O . PHE A 1 92 ? 3.749 4.773 -13.553 1.00 81.75 92 PHE A O 1
ATOM 760 N N . THR A 1 93 ? 2.990 2.809 -12.798 1.00 81.12 93 THR A N 1
ATOM 761 C CA . THR A 1 93 ? 3.310 2.054 -14.021 1.00 81.12 93 THR A CA 1
ATOM 762 C C . THR A 1 93 ? 2.075 1.687 -14.852 1.00 81.12 93 THR A C 1
ATOM 764 O O . THR A 1 93 ? 2.167 1.574 -16.075 1.00 81.12 93 THR A O 1
ATOM 767 N N . ASN A 1 94 ? 0.894 1.579 -14.234 1.00 75.94 94 ASN A N 1
ATOM 768 C CA . ASN A 1 94 ? -0.361 1.247 -14.905 1.00 75.94 94 ASN A CA 1
ATOM 769 C C . ASN A 1 94 ? -1.126 2.511 -15.339 1.00 75.94 94 ASN A C 1
ATOM 771 O O . ASN A 1 94 ? -2.077 2.945 -14.697 1.00 75.94 94 ASN A O 1
ATOM 775 N N . GLN A 1 95 ? -0.731 3.092 -16.476 1.00 65.25 95 GLN A N 1
ATOM 776 C CA . GLN A 1 95 ? -1.358 4.309 -17.019 1.00 65.25 95 GLN A CA 1
ATOM 777 C C . GLN A 1 95 ? -2.660 4.077 -17.814 1.00 65.25 95 GLN A C 1
ATOM 779 O O . GLN A 1 95 ? -3.157 5.004 -18.454 1.00 65.25 95 GLN A O 1
ATOM 784 N N . ARG A 1 96 ? -3.225 2.857 -17.834 1.00 57.44 96 ARG A N 1
ATOM 785 C CA . ARG A 1 96 ? -4.453 2.574 -18.610 1.00 57.44 96 ARG A CA 1
ATOM 786 C C . ARG A 1 96 ? -5.717 3.202 -18.016 1.00 57.44 96 ARG A C 1
ATOM 788 O O . ARG A 1 96 ? -6.677 3.405 -18.755 1.00 57.44 96 ARG A O 1
ATOM 795 N N . GLU A 1 97 ? -5.709 3.565 -16.738 1.00 51.97 97 GLU A N 1
ATOM 796 C CA . GLU A 1 97 ? -6.835 4.207 -16.055 1.00 51.97 97 GLU A CA 1
ATOM 797 C C . GLU A 1 97 ? -6.429 5.639 -15.681 1.00 51.97 97 GLU A C 1
ATOM 799 O O . GLU A 1 97 ? -5.751 5.884 -14.688 1.00 51.97 97 GLU A O 1
ATOM 804 N N . TYR A 1 98 ? -6.785 6.583 -16.555 1.00 47.09 98 TYR A N 1
ATOM 805 C CA . TYR A 1 98 ? -6.231 7.940 -16.695 1.00 47.09 98 TYR A CA 1
ATOM 806 C C . TYR A 1 98 ? -6.453 8.925 -15.523 1.00 47.09 98 TYR A C 1
ATOM 808 O O . TYR A 1 98 ? -6.367 10.139 -15.722 1.00 47.09 98 TYR A O 1
ATOM 816 N N . ASN A 1 99 ? -6.713 8.466 -14.295 1.00 49.34 99 ASN A N 1
ATOM 817 C CA . ASN A 1 99 ? -6.646 9.348 -13.132 1.00 49.34 99 ASN A CA 1
ATOM 818 C C . ASN A 1 99 ? -6.377 8.596 -11.810 1.00 49.34 99 ASN A C 1
ATOM 820 O O . ASN A 1 99 ? -7.309 8.016 -11.254 1.00 49.34 99 ASN A O 1
ATOM 824 N N . PRO A 1 100 ? -5.168 8.678 -11.224 1.00 50.91 100 PRO A N 1
ATOM 825 C CA . PRO A 1 100 ? -4.855 8.028 -9.948 1.00 50.91 100 PRO A CA 1
ATOM 826 C C . PRO A 1 100 ? -5.729 8.496 -8.765 1.00 50.91 100 PRO A C 1
ATOM 828 O O . PRO A 1 100 ? -5.787 7.792 -7.763 1.00 50.91 100 PRO A O 1
ATOM 831 N N . ARG A 1 101 ? -6.464 9.622 -8.875 1.00 49.81 101 ARG A N 1
ATOM 832 C CA . ARG A 1 101 ? -7.508 10.011 -7.898 1.00 49.81 101 ARG A CA 1
ATOM 833 C C . ARG A 1 101 ? -8.766 9.135 -7.936 1.00 49.81 101 ARG A C 1
ATOM 835 O O . ARG A 1 101 ? -9.473 9.055 -6.941 1.00 49.81 101 ARG A O 1
ATOM 842 N N . TYR A 1 102 ? -9.082 8.505 -9.066 1.00 50.09 102 TYR A N 1
ATOM 843 C CA . TYR A 1 102 ? -10.375 7.829 -9.278 1.00 50.09 102 TYR A CA 1
ATOM 844 C C . TYR A 1 102 ? -10.248 6.354 -9.647 1.00 50.09 102 TYR A C 1
ATOM 846 O O . TYR A 1 102 ? -11.255 5.661 -9.785 1.00 50.09 102 TYR A O 1
ATOM 854 N N . THR A 1 103 ? -9.023 5.866 -9.809 1.00 55.81 103 THR A N 1
ATOM 855 C CA . THR A 1 103 ? -8.796 4.492 -10.220 1.00 55.81 103 THR A CA 1
ATOM 856 C C . THR A 1 103 ? -8.963 3.527 -9.045 1.00 55.81 103 THR A C 1
ATOM 858 O O . THR A 1 103 ? -8.255 3.603 -8.036 1.00 55.81 103 THR A O 1
ATOM 861 N N . ASN A 1 104 ? -9.900 2.588 -9.193 1.00 70.06 104 ASN A N 1
ATOM 862 C CA . ASN A 1 104 ? -10.001 1.419 -8.329 1.00 70.06 104 ASN A CA 1
ATOM 863 C C . ASN A 1 104 ? -8.783 0.527 -8.566 1.00 70.06 104 ASN A C 1
ATOM 865 O O . ASN A 1 104 ? -8.656 -0.101 -9.611 1.00 70.06 104 ASN A O 1
ATOM 869 N N . ASN A 1 105 ? -7.884 0.472 -7.589 1.00 85.19 105 ASN A N 1
ATOM 870 C CA . ASN A 1 105 ? -6.741 -0.418 -7.652 1.00 85.19 105 ASN A CA 1
ATOM 871 C C . ASN A 1 105 ? -7.132 -1.785 -7.085 1.00 85.19 105 ASN A C 1
ATOM 873 O O . ASN A 1 105 ? -7.241 -1.948 -5.868 1.00 85.19 105 ASN A O 1
ATOM 877 N N . GLU A 1 106 ? -7.328 -2.768 -7.965 1.00 88.56 106 GLU A N 1
ATOM 878 C CA . GLU A 1 106 ? -7.757 -4.111 -7.562 1.00 88.56 106 GLU A CA 1
ATOM 879 C C . GLU A 1 106 ? -6.809 -4.772 -6.549 1.00 88.56 106 GLU A C 1
ATOM 881 O O . GLU A 1 106 ? -7.258 -5.549 -5.705 1.00 88.56 106 GLU A O 1
ATOM 886 N N . TYR A 1 107 ? -5.509 -4.459 -6.597 1.00 92.62 107 TYR A N 1
ATOM 887 C CA . TYR A 1 107 ? -4.528 -5.026 -5.678 1.00 92.62 107 TYR A CA 1
ATOM 888 C C . TYR A 1 107 ? -4.697 -4.425 -4.288 1.00 92.62 107 TYR A C 1
ATOM 890 O O . TYR A 1 107 ? -4.795 -5.170 -3.320 1.00 92.62 107 TYR A O 1
ATOM 898 N N . LEU A 1 108 ? -4.857 -3.103 -4.187 1.00 93.12 108 LEU A N 1
ATOM 899 C CA . LEU A 1 108 ? -5.156 -2.431 -2.918 1.00 93.12 108 LEU A CA 1
ATOM 900 C C . LEU A 1 108 ? -6.512 -2.875 -2.333 1.00 93.12 108 LEU A C 1
ATOM 902 O O . LEU A 1 108 ? -6.639 -3.044 -1.118 1.00 93.12 108 LEU A O 1
ATOM 906 N N . ASP A 1 109 ? -7.512 -3.148 -3.177 1.00 92.44 109 ASP A N 1
ATOM 907 C CA . ASP A 1 109 ? -8.789 -3.726 -2.737 1.00 92.44 109 ASP A CA 1
ATOM 908 C C . ASP A 1 109 ? -8.608 -5.162 -2.196 1.00 92.44 109 ASP A C 1
ATOM 910 O O . ASP A 1 109 ? -9.285 -5.557 -1.240 1.00 92.44 109 ASP A O 1
ATOM 914 N N . LYS A 1 110 ? -7.683 -5.956 -2.760 1.00 93.25 110 LYS A N 1
ATOM 915 C CA . LYS A 1 110 ? -7.304 -7.270 -2.206 1.00 93.25 110 LYS A CA 1
ATOM 916 C C . LYS A 1 110 ? -6.604 -7.129 -0.854 1.00 93.25 110 LYS A C 1
ATOM 918 O O . LYS A 1 110 ? -6.942 -7.893 0.050 1.00 93.25 110 LYS A O 1
ATOM 923 N N . VAL A 1 111 ? -5.720 -6.139 -0.673 1.00 94.44 111 VAL A N 1
ATOM 924 C CA . VAL A 1 111 ? -5.086 -5.861 0.633 1.00 94.44 111 VAL A CA 1
ATOM 925 C C . VAL A 1 111 ? -6.148 -5.643 1.708 1.00 94.44 111 VAL A C 1
ATOM 927 O O . VAL A 1 111 ? -6.102 -6.288 2.751 1.00 94.44 111 VAL A O 1
ATOM 930 N N . PHE A 1 112 ? -7.146 -4.794 1.439 1.00 94.69 112 PHE A N 1
ATOM 931 C CA . PHE A 1 112 ? -8.217 -4.500 2.398 1.00 94.69 112 PHE A CA 1
ATOM 932 C C . PHE A 1 112 ? -9.000 -5.754 2.826 1.00 94.69 112 PHE A C 1
ATOM 934 O O . PHE A 1 112 ? -9.332 -5.929 4.004 1.00 94.69 112 PHE A O 1
ATOM 941 N N . LYS A 1 113 ? -9.297 -6.636 1.864 1.00 93.25 113 LYS A N 1
ATOM 942 C CA . LYS A 1 113 ? -10.052 -7.875 2.103 1.00 93.25 113 LYS A CA 1
ATOM 943 C C . LYS A 1 113 ? -9.255 -8.895 2.911 1.00 93.25 113 LYS A C 1
ATOM 945 O O . LYS A 1 113 ? -9.835 -9.556 3.767 1.00 93.25 113 LYS A O 1
ATOM 950 N N . LEU A 1 114 ? -7.961 -9.027 2.629 1.00 91.56 114 LEU A N 1
ATOM 951 C CA . LEU A 1 114 ? -7.116 -10.083 3.187 1.00 91.56 114 LEU A CA 1
ATOM 952 C C . LEU A 1 114 ? -6.450 -9.688 4.509 1.00 91.56 114 LEU A C 1
ATOM 954 O O . LEU A 1 114 ? -6.312 -10.529 5.390 1.00 91.56 114 LEU A O 1
ATOM 958 N N . SER A 1 115 ? -6.042 -8.426 4.659 1.00 90.25 115 SER A N 1
ATOM 959 C CA . SER A 1 115 ? -5.211 -8.004 5.788 1.00 90.25 115 SER A CA 1
ATOM 960 C C . SER A 1 115 ? -6.013 -7.758 7.064 1.00 90.25 115 SER A C 1
ATOM 962 O O . SER A 1 115 ? -7.001 -7.020 7.045 1.00 90.25 115 SER A O 1
ATOM 964 N N . ASN A 1 116 ? -5.530 -8.299 8.183 1.00 91.19 116 ASN A N 1
ATOM 965 C CA . ASN A 1 116 ? -5.878 -7.864 9.542 1.00 91.19 116 ASN A CA 1
ATOM 966 C C . ASN A 1 116 ? -4.676 -7.233 10.270 1.00 91.19 116 ASN A C 1
ATOM 968 O O . ASN A 1 116 ? -4.752 -6.977 11.467 1.00 91.19 116 ASN A O 1
ATOM 972 N N . ASP A 1 117 ? -3.568 -6.986 9.567 1.00 94.00 117 ASP A N 1
ATOM 973 C CA . ASP A 1 117 ? -2.429 -6.266 10.129 1.00 94.00 117 ASP A CA 1
ATOM 974 C C . ASP A 1 117 ? -2.741 -4.765 10.168 1.00 94.00 117 ASP A C 1
ATOM 976 O O . ASP A 1 117 ? -2.933 -4.122 9.130 1.00 94.00 117 ASP A O 1
ATOM 980 N N . ILE A 1 118 ? -2.774 -4.208 11.379 1.00 95.75 118 ILE A N 1
ATOM 981 C CA . ILE A 1 118 ? -3.042 -2.790 11.626 1.00 95.75 118 ILE A CA 1
ATOM 982 C C . ILE A 1 118 ? -2.029 -1.879 10.924 1.00 95.75 118 ILE A C 1
ATOM 984 O O . ILE A 1 118 ? -2.403 -0.806 10.452 1.00 95.75 118 ILE A O 1
ATOM 988 N N . VAL A 1 119 ? -0.768 -2.310 10.791 1.00 95.88 119 VAL A N 1
ATOM 989 C CA . VAL A 1 119 ? 0.283 -1.517 10.145 1.00 95.88 119 VAL A CA 1
ATOM 990 C C . VAL A 1 119 ? 0.015 -1.446 8.647 1.00 95.88 119 VAL A C 1
ATOM 992 O O . VAL A 1 119 ? 0.007 -0.358 8.065 1.00 95.88 119 VAL A O 1
ATOM 995 N N . LEU A 1 120 ? -0.252 -2.588 8.012 1.00 96.00 120 LEU A N 1
ATOM 996 C CA . LEU A 1 120 ? -0.583 -2.646 6.592 1.00 96.00 120 LEU A CA 1
ATOM 997 C C . LEU A 1 120 ? -1.900 -1.925 6.262 1.00 96.00 120 LEU A C 1
ATOM 999 O O . LEU A 1 120 ? -1.965 -1.197 5.270 1.00 96.00 120 LEU A O 1
ATOM 1003 N N . LEU A 1 121 ? -2.928 -2.063 7.106 1.00 97.00 121 LEU A N 1
ATOM 1004 C CA . LEU A 1 121 ? -4.185 -1.318 6.973 1.00 97.00 121 LEU A CA 1
ATOM 1005 C C . LEU A 1 121 ? -3.961 0.196 7.087 1.00 97.00 121 LEU A C 1
ATOM 1007 O O . LEU A 1 121 ? -4.565 0.957 6.332 1.00 97.00 121 LEU A O 1
ATOM 1011 N N . GLY A 1 122 ?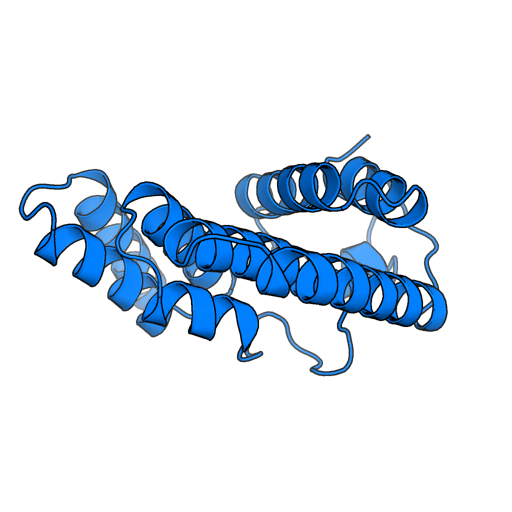 -3.061 0.636 7.969 1.00 96.94 122 GLY A N 1
ATOM 1012 C CA . GLY A 1 122 ? -2.706 2.046 8.121 1.00 96.94 122 GLY A CA 1
ATOM 1013 C C . GLY A 1 122 ? -2.041 2.594 6.862 1.00 96.94 122 GLY A C 1
ATOM 1014 O O . GLY A 1 122 ? -2.474 3.614 6.323 1.00 96.94 122 GLY A O 1
ATOM 1015 N N . LYS A 1 123 ? -1.054 1.865 6.319 1.00 96.06 123 LYS A N 1
ATOM 1016 C CA . LYS A 1 123 ? -0.408 2.214 5.042 1.00 96.06 123 LYS A CA 1
ATOM 1017 C C . LYS A 1 123 ? -1.427 2.316 3.906 1.00 96.06 123 LYS A C 1
ATOM 1019 O O . LYS A 1 123 ? -1.423 3.293 3.160 1.00 96.06 123 LYS A O 1
ATOM 1024 N N . LEU A 1 124 ? -2.329 1.340 3.799 1.00 95.69 124 LEU A N 1
ATOM 1025 C CA . LEU A 1 124 ? -3.398 1.326 2.802 1.00 95.69 124 LEU A CA 1
ATOM 1026 C C . LEU A 1 124 ? -4.345 2.528 2.946 1.00 95.69 124 LEU A C 1
ATOM 1028 O O . LEU A 1 124 ? -4.651 3.192 1.955 1.00 95.69 124 LEU A O 1
ATOM 1032 N N . GLY A 1 125 ? -4.757 2.848 4.176 1.00 95.19 125 GLY A N 1
ATOM 1033 C CA . GLY A 1 125 ? -5.592 4.010 4.476 1.00 95.19 125 GLY A CA 1
ATOM 1034 C C . GLY A 1 125 ? -4.926 5.328 4.078 1.00 95.19 125 GLY A C 1
ATOM 1035 O O . GLY A 1 125 ? -5.567 6.187 3.471 1.00 95.19 125 GLY A O 1
ATOM 1036 N N . VAL A 1 126 ? -3.622 5.467 4.337 1.00 92.19 126 VAL A N 1
ATOM 1037 C CA . VAL A 1 126 ? -2.836 6.634 3.912 1.00 92.19 126 VAL A CA 1
ATOM 1038 C C . VAL A 1 126 ? -2.786 6.747 2.390 1.00 92.19 126 VAL A C 1
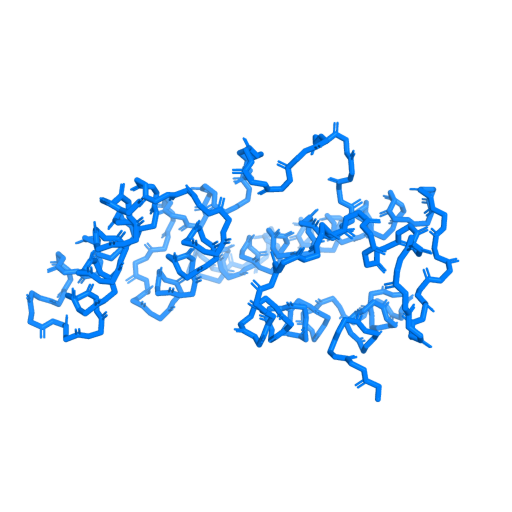ATOM 1040 O O . VAL A 1 126 ? -3.025 7.836 1.866 1.00 92.19 126 VAL A O 1
ATOM 1043 N N . VAL A 1 127 ? -2.533 5.644 1.674 1.00 91.12 127 VAL A N 1
ATOM 1044 C CA . VAL A 1 127 ? -2.556 5.630 0.202 1.00 91.12 127 VAL A CA 1
ATOM 1045 C C . VAL A 1 127 ? -3.921 6.103 -0.302 1.00 91.12 127 VAL A C 1
ATOM 1047 O O . VAL A 1 127 ? -3.985 7.077 -1.048 1.00 91.12 127 VAL A O 1
ATOM 1050 N N . TYR A 1 128 ? -5.024 5.507 0.156 1.00 91.06 128 TYR A N 1
ATOM 1051 C CA . TYR A 1 128 ? -6.362 5.938 -0.263 1.00 91.06 128 TYR A CA 1
ATOM 1052 C C . TYR A 1 128 ? -6.653 7.407 0.062 1.00 91.06 128 TYR A C 1
ATOM 1054 O O . TYR A 1 128 ? -7.205 8.116 -0.778 1.00 91.06 128 TYR A O 1
ATOM 1062 N N . GLY A 1 129 ? -6.247 7.891 1.238 1.00 87.94 129 GLY A N 1
ATOM 1063 C CA . GLY A 1 129 ? -6.441 9.285 1.638 1.00 87.94 129 GLY A CA 1
ATOM 1064 C C . GLY A 1 129 ? -5.669 10.270 0.757 1.00 87.94 129 GLY A C 1
ATOM 1065 O O . GLY A 1 129 ? -6.214 11.306 0.377 1.00 87.94 129 GLY A O 1
ATOM 1066 N N . LYS A 1 130 ? -4.430 9.929 0.376 1.00 84.25 130 LYS A N 1
ATOM 1067 C CA . LYS A 1 130 ? -3.600 10.718 -0.553 1.00 84.25 130 LYS A CA 1
ATOM 1068 C C . LYS A 1 130 ? -4.228 10.838 -1.940 1.00 84.25 130 LYS A C 1
ATOM 1070 O O . LYS A 1 130 ? -4.089 11.878 -2.578 1.00 84.25 130 LYS A O 1
ATOM 1075 N N . TYR A 1 131 ? -4.944 9.805 -2.373 1.00 81.81 131 TYR A N 1
ATOM 1076 C CA . TYR A 1 131 ? -5.664 9.782 -3.647 1.00 81.81 131 TYR A CA 1
ATOM 1077 C C . TYR A 1 131 ? -7.138 10.178 -3.525 1.00 81.81 131 TYR A C 1
ATOM 1079 O O . TYR A 1 131 ? -7.912 9.916 -4.436 1.00 81.81 131 TYR A O 1
ATOM 1087 N N . GLU A 1 132 ? -7.529 10.821 -2.421 1.00 84.75 132 GLU A N 1
ATOM 1088 C CA . GLU A 1 132 ? -8.892 11.311 -2.165 1.00 84.75 132 GLU A CA 1
ATOM 1089 C C . GLU A 1 132 ? -9.989 10.233 -2.201 1.00 84.75 132 GLU A C 1
ATOM 1091 O O . GLU A 1 132 ? -11.182 10.540 -2.216 1.00 84.75 132 GLU A O 1
ATOM 1096 N N . GLN A 1 133 ? -9.609 8.956 -2.109 1.00 87.50 133 GLN A N 1
ATOM 1097 C CA . GLN A 1 133 ? -10.521 7.831 -1.903 1.00 87.50 133 GLN A CA 1
ATOM 1098 C C . GLN A 1 133 ? -10.914 7.764 -0.422 1.00 87.50 133 GLN A C 1
ATOM 1100 O O . GLN A 1 133 ? -10.680 6.773 0.270 1.00 87.50 133 GLN A O 1
ATOM 1105 N N . TYR A 1 134 ? -11.481 8.858 0.089 1.00 90.88 134 TYR A N 1
ATOM 1106 C CA . TYR A 1 134 ? -11.689 9.076 1.519 1.00 90.88 134 TYR A CA 1
ATOM 1107 C C . TYR A 1 134 ? -12.569 8.017 2.175 1.00 90.88 134 TYR A C 1
ATOM 1109 O O . TYR A 1 134 ? -12.289 7.630 3.304 1.00 90.88 134 TYR A O 1
ATOM 1117 N N . ASP A 1 135 ? -13.591 7.519 1.477 1.00 93.69 135 ASP A N 1
ATOM 1118 C CA . ASP A 1 135 ? -14.456 6.465 2.016 1.00 93.69 135 ASP A CA 1
ATOM 1119 C C . ASP A 1 135 ? -13.677 5.152 2.215 1.00 93.69 135 ASP A C 1
ATOM 1121 O O . ASP A 1 135 ? -13.789 4.519 3.263 1.00 93.69 135 ASP A O 1
ATOM 1125 N N . LYS A 1 136 ? -12.800 4.780 1.270 1.00 93.88 136 LYS A N 1
ATOM 1126 C CA . LYS A 1 136 ? -11.924 3.605 1.424 1.00 93.88 136 LYS A CA 1
ATOM 1127 C C . LYS A 1 136 ? -10.864 3.815 2.504 1.00 93.88 136 LYS A C 1
ATOM 1129 O O . LYS A 1 136 ? -10.570 2.893 3.262 1.00 93.88 136 LYS A O 1
ATOM 1134 N N . ALA A 1 137 ? -10.308 5.024 2.591 1.00 94.75 137 ALA A N 1
ATOM 1135 C CA . ALA A 1 137 ? -9.347 5.384 3.627 1.00 94.75 137 ALA A CA 1
ATOM 1136 C C . ALA A 1 137 ? -9.963 5.253 5.027 1.00 94.75 137 ALA A C 1
ATOM 1138 O O . ALA A 1 137 ? -9.391 4.586 5.886 1.00 94.75 137 ALA A O 1
ATOM 1139 N N . ILE A 1 138 ? -11.159 5.819 5.229 1.00 97.06 138 ILE A N 1
ATOM 1140 C CA . ILE A 1 138 ? -11.915 5.691 6.479 1.00 97.06 138 ILE A CA 1
ATOM 1141 C C . ILE A 1 138 ? -12.192 4.218 6.781 1.00 97.06 138 ILE A C 1
ATOM 1143 O O . ILE A 1 138 ? -11.899 3.790 7.890 1.00 97.06 138 ILE A O 1
ATOM 1147 N N . GLY A 1 139 ? -12.632 3.420 5.802 1.00 97.50 139 GLY A N 1
ATOM 1148 C CA . GLY A 1 139 ? -12.865 1.986 6.005 1.00 97.50 139 GLY A CA 1
ATOM 1149 C C . GLY A 1 139 ? -11.629 1.219 6.500 1.00 97.50 139 GLY A C 1
ATOM 1150 O O . GLY A 1 139 ? -11.751 0.321 7.334 1.00 97.50 139 GLY A O 1
ATOM 1151 N N . CYS A 1 140 ? -10.422 1.589 6.052 1.00 98.00 140 CYS A N 1
ATOM 1152 C CA . CYS A 1 140 ? -9.173 1.007 6.563 1.00 98.00 140 CYS A CA 1
ATOM 1153 C C . CYS A 1 140 ? -8.953 1.346 8.044 1.00 98.00 140 CYS A C 1
ATOM 1155 O O . CYS A 1 140 ? -8.656 0.458 8.844 1.00 98.00 140 CYS A O 1
ATOM 1157 N N . PHE A 1 141 ? -9.137 2.613 8.420 1.00 98.38 141 PHE A N 1
ATOM 1158 C CA . PHE A 1 141 ? -8.981 3.065 9.804 1.00 98.38 141 PHE A CA 1
ATOM 1159 C C . PHE A 1 141 ? -10.090 2.544 10.725 1.00 98.38 141 PHE A C 1
ATOM 1161 O O . PHE A 1 141 ? -9.820 2.202 11.870 1.00 98.38 141 PHE A O 1
ATOM 1168 N N . GLU A 1 142 ? -11.317 2.392 10.231 1.00 98.31 142 GLU A N 1
ATOM 1169 C CA . GLU A 1 142 ? -12.403 1.737 10.964 1.00 98.31 142 GLU A CA 1
ATOM 1170 C C . GLU A 1 142 ? -12.084 0.266 11.238 1.00 98.31 142 GLU A C 1
ATOM 1172 O O . GLU A 1 142 ? -12.317 -0.208 12.348 1.00 98.31 142 GLU A O 1
ATOM 1177 N N . LYS A 1 143 ? -11.491 -0.451 10.274 1.00 97.94 143 LYS A N 1
ATOM 1178 C CA . LYS A 1 143 ? -11.030 -1.828 10.494 1.00 97.94 143 LYS A CA 1
ATOM 1179 C C . LYS A 1 143 ? -9.920 -1.894 11.550 1.00 97.94 143 LYS A C 1
ATOM 1181 O O . LYS A 1 143 ? -9.946 -2.794 12.383 1.00 97.94 143 LYS A O 1
ATOM 1186 N N . ILE A 1 144 ? -9.004 -0.919 11.584 1.00 98.38 144 ILE A N 1
ATOM 1187 C CA . ILE A 1 144 ? -8.025 -0.790 12.681 1.00 98.38 144 ILE A CA 1
ATOM 1188 C C . ILE A 1 144 ? -8.743 -0.601 14.019 1.00 98.38 144 ILE A C 1
ATOM 1190 O O . ILE A 1 144 ? -8.421 -1.302 14.968 1.00 98.38 144 ILE A O 1
ATOM 1194 N N . LEU A 1 145 ? -9.748 0.276 14.098 1.00 98.25 145 LEU A N 1
ATOM 1195 C CA . LEU A 1 145 ? -10.507 0.512 15.333 1.00 98.25 145 LEU A CA 1
ATOM 1196 C C . LEU A 1 145 ? -11.351 -0.694 15.775 1.00 98.25 145 LEU A C 1
ATOM 1198 O O . LEU A 1 145 ? -11.638 -0.841 16.957 1.00 98.25 145 LEU A O 1
ATOM 1202 N N . GLN A 1 146 ? -11.733 -1.590 14.865 1.00 97.88 146 GLN A N 1
ATOM 1203 C CA . GLN A 1 146 ? -12.367 -2.859 15.245 1.00 97.88 146 GLN A CA 1
ATOM 1204 C C . GLN A 1 146 ? -11.389 -3.807 15.956 1.00 97.88 146 GLN A C 1
ATOM 1206 O O . GLN A 1 146 ? -11.808 -4.569 16.825 1.00 97.88 146 GLN A O 1
ATOM 1211 N N . ILE A 1 147 ? -10.101 -3.758 15.600 1.00 96.88 147 ILE A N 1
ATOM 1212 C CA . ILE A 1 147 ? -9.035 -4.573 16.204 1.00 96.88 147 ILE A CA 1
ATOM 1213 C C . ILE A 1 147 ? -8.510 -3.897 17.481 1.00 96.88 147 ILE A C 1
ATOM 1215 O O . ILE A 1 147 ? -8.347 -4.541 18.515 1.00 96.88 147 ILE A O 1
ATOM 1219 N N . GLU A 1 148 ? -8.299 -2.582 17.422 1.00 97.56 148 GLU A N 1
ATOM 1220 C CA . GLU A 1 148 ? -7.792 -1.732 18.496 1.00 97.56 148 GLU A CA 1
ATOM 1221 C C . GLU A 1 148 ? -8.708 -0.507 18.704 1.00 97.56 148 GLU A C 1
ATOM 1223 O O . GLU A 1 148 ? -8.449 0.569 18.157 1.00 97.56 148 GLU A O 1
ATOM 1228 N N . PRO A 1 149 ? -9.757 -0.613 19.542 1.00 97.56 149 PRO A N 1
ATOM 1229 C CA . PRO A 1 149 ? -10.786 0.428 19.691 1.00 97.56 149 PRO A CA 1
ATOM 1230 C C . PRO A 1 149 ? -10.296 1.823 20.088 1.00 97.56 149 PRO A C 1
ATOM 1232 O O . PRO A 1 149 ? -10.968 2.813 19.814 1.00 97.56 149 PRO A O 1
ATOM 1235 N N . ASN A 1 150 ? -9.128 1.911 20.726 1.00 96.31 150 ASN A N 1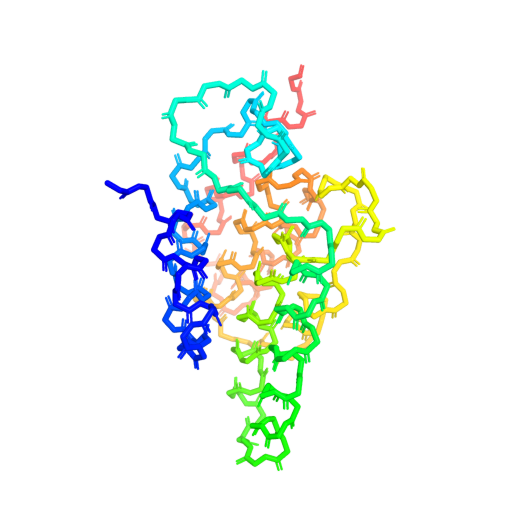
ATOM 1236 C CA . ASN A 1 150 ? -8.537 3.165 21.196 1.00 96.31 150 ASN A CA 1
ATOM 1237 C C . ASN A 1 150 ? -7.293 3.568 20.388 1.00 96.31 150 ASN A C 1
ATOM 1239 O O . ASN A 1 150 ? -6.467 4.340 20.882 1.00 96.31 150 ASN A O 1
ATOM 1243 N N . ASN A 1 151 ? -7.118 3.032 19.174 1.00 97.94 151 ASN A N 1
ATOM 1244 C CA . ASN A 1 151 ? -5.983 3.381 18.329 1.00 97.94 151 ASN A CA 1
ATOM 1245 C C . ASN A 1 151 ? -6.047 4.867 17.937 1.00 97.94 151 ASN A C 1
ATOM 1247 O O . ASN A 1 151 ? -6.882 5.305 17.141 1.00 97.94 151 ASN A O 1
ATOM 1251 N N . LYS A 1 152 ? -5.150 5.657 18.531 1.00 97.44 152 LYS A N 1
ATOM 1252 C CA . LYS A 1 152 ? -5.123 7.111 18.365 1.00 97.44 152 LYS A CA 1
ATOM 1253 C C . LYS A 1 152 ? -4.825 7.527 16.925 1.00 97.44 152 LYS A C 1
ATOM 1255 O O . LYS A 1 152 ? -5.438 8.465 16.432 1.00 97.44 152 LYS A O 1
ATOM 1260 N N . GLU A 1 153 ? -3.921 6.821 16.249 1.00 95.12 153 GLU A N 1
ATOM 1261 C CA . GLU A 1 153 ? -3.527 7.136 14.874 1.00 95.12 153 GLU A CA 1
ATOM 1262 C C . GLU A 1 153 ? -4.703 6.980 13.901 1.00 95.12 153 GLU A C 1
ATOM 1264 O O . GLU A 1 153 ? -4.918 7.842 13.045 1.00 95.12 153 GLU A O 1
ATOM 1269 N N . ALA A 1 154 ? -5.514 5.932 14.068 1.00 97.31 154 ALA A N 1
ATOM 1270 C CA . ALA A 1 154 ? -6.711 5.714 13.263 1.00 97.31 154 ALA A CA 1
ATOM 1271 C C . ALA A 1 154 ? -7.776 6.802 13.494 1.00 97.31 154 ALA A C 1
ATOM 1273 O O . ALA A 1 154 ? -8.330 7.334 12.529 1.00 97.31 154 ALA A O 1
ATOM 1274 N N . LEU A 1 155 ? -8.027 7.187 14.753 1.00 97.88 155 LEU A N 1
ATOM 1275 C CA . LEU A 1 155 ? -8.956 8.276 15.091 1.00 97.88 155 LEU A CA 1
ATOM 1276 C C . LEU A 1 155 ? -8.502 9.620 14.506 1.00 97.88 155 LEU A C 1
ATOM 1278 O O . LEU A 1 155 ? -9.290 10.303 13.845 1.00 97.88 155 LEU A O 1
ATOM 1282 N N . ASP A 1 156 ? -7.230 9.971 14.708 1.00 97.12 156 ASP A N 1
ATOM 1283 C CA . ASP A 1 156 ? -6.638 11.211 14.199 1.00 97.12 156 ASP A CA 1
ATOM 1284 C C . ASP A 1 156 ? -6.709 11.251 12.660 1.00 97.12 156 ASP A C 1
ATOM 1286 O O . ASP A 1 156 ? -7.060 12.280 12.071 1.00 97.12 156 ASP A O 1
ATOM 1290 N N . SER A 1 157 ? -6.462 10.115 11.998 1.00 96.31 157 SER A N 1
ATOM 1291 C CA . SER A 1 157 ? -6.537 9.987 10.537 1.00 96.31 157 SER A CA 1
ATOM 1292 C C . SER A 1 157 ? -7.959 10.175 9.999 1.00 96.31 157 SER A C 1
ATOM 1294 O O . SER A 1 157 ? -8.160 10.943 9.054 1.00 96.31 157 SER A O 1
ATOM 1296 N N . ILE A 1 158 ? -8.970 9.553 10.620 1.00 96.69 158 ILE A N 1
ATOM 1297 C CA . ILE A 1 158 ? -10.384 9.750 10.250 1.00 96.69 158 ILE A CA 1
ATOM 1298 C C . ILE A 1 158 ? -10.791 11.216 10.439 1.00 96.69 158 ILE A C 1
ATOM 1300 O O . ILE A 1 158 ? -11.451 11.802 9.575 1.00 96.69 158 ILE A O 1
ATOM 1304 N N 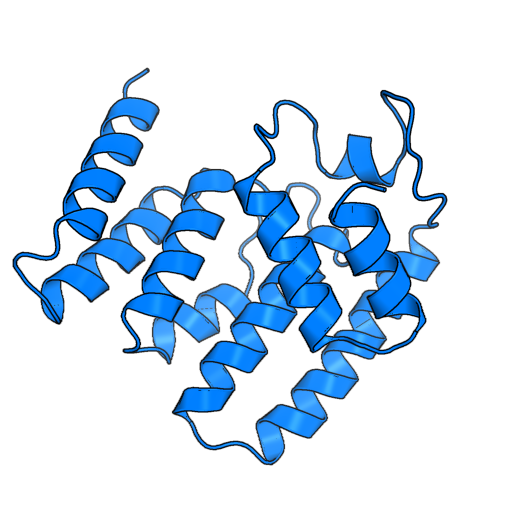. GLN A 1 159 ? -10.382 11.840 11.547 1.00 96.12 159 GLN A N 1
ATOM 1305 C CA . GLN A 1 159 ? -10.662 13.251 11.801 1.00 96.12 159 GLN A CA 1
ATOM 1306 C C . GLN A 1 159 ? -10.015 14.155 10.741 1.00 96.12 159 GLN A C 1
ATOM 1308 O O . GLN A 1 159 ? -10.679 15.053 10.215 1.00 96.12 159 GLN A O 1
ATOM 1313 N N . ALA A 1 160 ? -8.749 13.911 10.392 1.00 93.06 160 ALA A N 1
ATOM 1314 C CA . ALA A 1 160 ? -8.040 14.656 9.355 1.00 93.06 160 ALA A CA 1
ATOM 1315 C C . ALA A 1 160 ? -8.740 14.549 7.991 1.00 93.06 160 ALA A C 1
ATOM 1317 O O . ALA A 1 160 ? -8.971 15.571 7.338 1.00 93.06 160 ALA A O 1
ATOM 1318 N N . ILE A 1 161 ? -9.150 13.339 7.598 1.00 92.19 161 ILE A N 1
ATOM 1319 C CA . ILE A 1 161 ? -9.894 13.091 6.354 1.00 92.19 161 ILE A CA 1
ATOM 1320 C C . ILE A 1 161 ? -11.228 13.847 6.351 1.00 92.19 161 ILE A C 1
ATOM 1322 O O . ILE A 1 161 ? -11.537 14.566 5.399 1.00 92.19 161 ILE A O 1
ATOM 1326 N N . ASN A 1 162 ? -12.010 13.745 7.426 1.00 92.88 162 ASN A N 1
ATOM 1327 C CA . ASN A 1 162 ? -13.307 14.416 7.528 1.00 92.88 162 ASN A CA 1
ATOM 1328 C C . ASN A 1 162 ? -13.190 15.943 7.490 1.00 92.88 162 ASN A C 1
ATOM 1330 O O . ASN A 1 162 ? -14.047 16.615 6.917 1.00 92.88 162 ASN A O 1
ATOM 1334 N N . ASN A 1 163 ? -12.125 16.500 8.067 1.00 90.75 163 ASN A N 1
ATOM 1335 C CA . ASN A 1 163 ? -11.838 17.929 7.979 1.00 90.75 163 ASN A CA 1
ATOM 1336 C C . ASN A 1 163 ? -11.461 18.355 6.556 1.00 90.75 163 ASN A C 1
ATOM 1338 O O . ASN A 1 163 ? -11.808 19.461 6.147 1.00 90.75 163 ASN A O 1
ATOM 1342 N N . HIS A 1 164 ? -10.773 17.495 5.801 1.00 84.88 164 HIS A N 1
ATOM 1343 C CA . HIS A 1 164 ? -10.407 17.768 4.413 1.00 84.88 164 HIS A CA 1
ATOM 1344 C C . HIS A 1 164 ? -11.616 17.704 3.467 1.00 84.88 164 HIS A C 1
ATOM 1346 O O . HIS A 1 164 ? -11.715 18.526 2.566 1.00 84.88 164 HIS A O 1
ATOM 1352 N N . ARG A 1 165 ? -12.574 16.792 3.698 1.00 78.81 165 ARG A N 1
ATOM 1353 C CA . ARG A 1 165 ? -13.817 16.672 2.900 1.00 78.81 165 ARG A CA 1
ATOM 1354 C C . ARG A 1 165 ? -14.771 17.862 3.028 1.00 78.81 165 ARG A C 1
ATOM 1356 O O . ARG A 1 165 ? -15.628 18.043 2.172 1.00 78.81 165 ARG A O 1
ATOM 1363 N N . LYS A 1 166 ? -14.693 18.600 4.138 1.00 71.44 166 LYS A N 1
ATOM 1364 C CA . LYS A 1 166 ? -15.606 19.709 4.469 1.00 71.44 166 LYS A CA 1
ATOM 1365 C C . LYS A 1 166 ? -15.132 21.075 3.956 1.00 71.44 166 LYS A C 1
ATOM 1367 O O . LYS A 1 166 ? -15.866 22.045 4.128 1.00 71.44 166 LYS A O 1
ATOM 1372 N N . LYS A 1 167 ? -13.914 21.162 3.418 1.00 58.59 167 LYS A N 1
ATOM 1373 C CA . LYS A 1 167 ? -13.335 22.381 2.835 1.00 58.59 167 LYS A CA 1
ATOM 1374 C C . LYS A 1 167 ? -13.581 22.422 1.337 1.00 58.59 167 LYS A C 1
ATOM 1376 O O . LYS A 1 167 ? -13.775 23.549 0.840 1.00 58.59 167 LYS A O 1
#

InterPro domains:
  IPR011990 Tetratricopeptide-like helical domain superfamily [G3DSA:1.25.40.10] (78-161)
  IPR011990 Tetratricopeptide-like helical domain superfamily [SSF48452] (59-162)
  IPR019734 Tetratricopeptide repeat [PF00515] (121-151)
  IPR019734 Tetratricopeptide repeat [PS50005] (118-151)
  IPR019734 Tetratricopeptide repeat [SM00028] (118-151)

Secondary structure (DSSP, 8-state):
--HHHHHHHHHHTT-HHHHHHHHHHHHHH----S-HHHHHHTSS-SS-----HHHHHHHHHHHHHHHHHHHTTS-HHHHHHHHHHHHHHHHHH-TTSS-TTT---HHHHHHHHH---HHHHHHHHHHHHHTT-HHHHHHHHHHHHHHSTT-HHHHHHHHHHHHHHT-

Sequence (167 aa):
MSELYKGVEKLQNKHYEEAAKDLYEFILKDKLTTNIDDAIKGRKEKDKLHLSNNELIELYKNSIKYFDDKINNLSVDLVAEAYFDLGVISIFTNQREYNPRYTNNEYLDKVFKLSNDIVLLGKLGVVYGKYEQYDKAIGCFEKILQIEPNNKEALDSIQAINNHRKK

Radius of gyration: 15.99 Å; chains: 1; bounding box: 33×42×44 Å

Organism: NCBI:txid29522

Foldseek 3Di:
DQLQVVLVVCLVVVVQQSSLVSLLVNLVPDPCPDFLCCQAVVVDDDDYDPDDLVNLQVSLVSLVVVLVVVLVPDDLQVNLVSLSSSLSSCLNRVCPPPHLLPDDRVSLVVSLVRDLDLVSLQSSLSSCLSSLVLVSSLSSLVSSCVVVVVPPSSVVSNVVSVVVVVD